Protein AF-T1F7A2-F1 (afdb_monomer_lite)

Radius of gyration: 25.09 Å; chains: 1; bounding box: 51×28×80 Å

pLDDT: mean 76.66, std 13.7, range [37.25, 91.06]

Sequence (118 aa):
MSQLSRITPSEQLLTCQDSQKRNSFTLFLLMELPHEFFNVDPDLWGAQKDYQQSSETVRSMSMVNDHAERGVTFIQELSDIITKDESQLQLLLQTVEQHRHAYSDCKKHTLLKLRPST

Structure (mmCIF, N/CA/C/O backbone):
data_AF-T1F7A2-F1
#
_entry.id   AF-T1F7A2-F1
#
loop_
_atom_site.group_PDB
_atom_site.id
_atom_site.type_symbol
_atom_site.label_atom_id
_atom_site.label_alt_id
_atom_site.label_comp_id
_atom_site.label_asym_id
_atom_site.label_entity_id
_atom_site.label_seq_id
_atom_site.pdbx_PDB_ins_code
_atom_site.Cartn_x
_atom_site.Cartn_y
_atom_site.Cartn_z
_atom_site.occupancy
_atom_site.B_iso_or_equiv
_atom_site.auth_seq_id
_atom_site.auth_comp_id
_atom_site.auth_asym_id
_atom_site.auth_atom_id
_atom_site.pdbx_PDB_model_num
ATOM 1 N N . MET A 1 1 ? -35.776 -12.538 -35.291 1.00 37.25 1 MET A N 1
ATOM 2 C CA . MET A 1 1 ? -34.594 -13.219 -35.862 1.00 37.25 1 MET A CA 1
ATOM 3 C C . MET A 1 1 ? -33.366 -12.721 -35.104 1.00 37.25 1 MET A C 1
ATOM 5 O O . MET A 1 1 ? -32.722 -11.782 -35.546 1.00 37.25 1 MET A O 1
ATOM 9 N N . SER A 1 2 ? -33.129 -13.253 -33.901 1.00 40.81 2 SER A N 1
ATOM 10 C CA . SER A 1 2 ? -31.977 -12.875 -33.072 1.00 40.81 2 SER A CA 1
ATOM 11 C C . SER A 1 2 ? -30.803 -13.766 -33.463 1.00 40.81 2 SER A C 1
ATOM 13 O O . SER A 1 2 ? -30.826 -14.961 -33.174 1.00 40.81 2 SER A O 1
ATOM 15 N N . GLN A 1 3 ? -29.823 -13.212 -34.175 1.00 41.25 3 GLN A N 1
ATOM 16 C CA . GLN A 1 3 ? -28.557 -13.897 -34.411 1.00 41.25 3 GLN A CA 1
ATOM 17 C C . GLN A 1 3 ? -27.651 -13.621 -33.210 1.00 41.25 3 GLN A C 1
ATOM 19 O O . GLN A 1 3 ? -26.948 -12.616 -33.169 1.00 41.25 3 GLN A O 1
ATOM 24 N N . LEU A 1 4 ? -27.687 -14.511 -32.217 1.00 45.31 4 LEU A N 1
ATOM 25 C CA . LEU A 1 4 ? -26.617 -14.613 -31.228 1.00 45.31 4 LEU A CA 1
ATOM 26 C C . LEU A 1 4 ? -25.394 -15.180 -31.956 1.00 45.31 4 LEU A C 1
ATOM 28 O O . LEU A 1 4 ? -25.283 -16.392 -32.159 1.00 45.31 4 LEU A O 1
ATOM 32 N N . SER A 1 5 ? -24.501 -14.296 -32.401 1.00 52.28 5 SER A N 1
ATOM 33 C CA . SER A 1 5 ? -23.172 -14.676 -32.869 1.00 52.28 5 SER A CA 1
ATOM 34 C C . SER A 1 5 ? -22.466 -15.414 -31.733 1.00 52.28 5 SER A C 1
ATOM 36 O O . SER A 1 5 ? -22.112 -14.820 -30.714 1.00 52.28 5 SER A O 1
ATOM 38 N N . ARG A 1 6 ? -22.310 -16.732 -31.883 1.00 51.94 6 ARG A N 1
ATOM 39 C CA . ARG A 1 6 ? -21.476 -17.552 -31.004 1.00 51.94 6 ARG A CA 1
ATOM 40 C C . ARG A 1 6 ? -20.032 -17.097 -31.184 1.00 51.94 6 ARG A C 1
ATOM 42 O O . ARG A 1 6 ? -19.383 -17.504 -32.141 1.00 51.94 6 ARG A O 1
ATOM 49 N N . ILE A 1 7 ? -19.571 -16.231 -30.286 1.00 61.25 7 ILE A N 1
ATOM 50 C CA . ILE A 1 7 ? -18.169 -15.819 -30.202 1.00 61.25 7 ILE A CA 1
ATOM 51 C C . ILE A 1 7 ? -17.352 -17.080 -29.925 1.00 61.25 7 ILE A C 1
ATOM 53 O O . ILE A 1 7 ? -17.644 -17.834 -28.988 1.00 61.25 7 ILE A O 1
ATOM 57 N N . THR A 1 8 ? -16.376 -17.348 -30.785 1.00 53.91 8 THR A N 1
ATOM 58 C CA . THR A 1 8 ? -15.546 -18.551 -30.686 1.00 53.91 8 THR A CA 1
ATOM 59 C C . THR A 1 8 ? -14.602 -18.453 -29.474 1.00 53.91 8 THR A C 1
ATOM 61 O O . THR A 1 8 ? -14.224 -17.347 -29.083 1.00 53.91 8 THR A O 1
ATOM 64 N N . PRO A 1 9 ? -14.201 -19.572 -28.834 1.00 56.72 9 PRO A N 1
ATOM 65 C CA . PRO A 1 9 ? -13.355 -19.539 -27.629 1.00 56.72 9 PRO A CA 1
ATOM 66 C C . PRO A 1 9 ? -12.037 -18.768 -27.815 1.00 56.72 9 PRO A C 1
ATOM 68 O O . PRO A 1 9 ? -11.541 -18.145 -26.880 1.00 56.72 9 PRO A O 1
ATOM 71 N N . SER A 1 10 ? -11.501 -18.774 -29.036 1.00 50.84 10 SER A N 1
ATOM 72 C CA . SER A 1 10 ? -10.278 -18.071 -29.431 1.00 50.84 10 SER A CA 1
ATOM 73 C C . SER A 1 10 ? -10.436 -16.545 -29.430 1.00 50.84 10 SER A C 1
ATOM 75 O O . SER A 1 10 ? -9.526 -15.841 -29.001 1.00 50.84 10 SER A O 1
ATOM 77 N N . GLU A 1 11 ? -11.593 -16.025 -29.855 1.00 55.50 11 GLU A N 1
ATOM 78 C CA . GLU A 1 11 ? -11.896 -14.585 -29.823 1.00 55.50 11 GLU A CA 1
ATOM 79 C C . GLU A 1 11 ? -12.122 -14.085 -28.391 1.00 55.50 11 GLU A C 1
ATOM 81 O O . GLU A 1 11 ? -11.681 -12.990 -28.044 1.00 55.50 11 GLU A O 1
ATOM 86 N N . GLN A 1 12 ? -12.737 -14.903 -27.526 1.00 55.47 12 GLN A N 1
ATOM 87 C CA . GLN A 1 12 ? -12.895 -14.555 -26.109 1.00 55.47 12 GLN A CA 1
ATOM 88 C C . GLN A 1 12 ? -11.535 -14.414 -25.407 1.00 55.47 12 GLN A C 1
ATOM 90 O O . GLN A 1 12 ? -11.318 -13.447 -24.677 1.00 55.47 12 GLN A O 1
ATOM 95 N N . LEU A 1 13 ? -10.587 -15.314 -25.686 1.00 52.97 13 LEU A N 1
ATOM 96 C CA . LEU A 1 13 ? -9.248 -15.279 -25.086 1.00 52.97 13 LEU A CA 1
ATOM 97 C C . LEU A 1 13 ? -8.449 -14.031 -25.510 1.00 52.97 13 LEU A C 1
ATOM 99 O 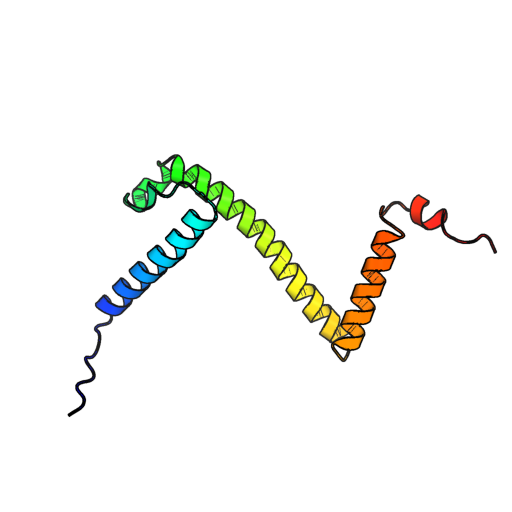O . LEU A 1 13 ? -7.786 -13.418 -24.673 1.00 52.97 13 LEU A O 1
ATOM 103 N N . LEU A 1 14 ? -8.585 -13.609 -26.773 1.00 55.53 14 LEU A N 1
ATOM 104 C CA . LEU A 1 14 ? -7.973 -12.384 -27.299 1.00 55.53 14 LEU A CA 1
ATOM 105 C C . LEU A 1 14 ? -8.562 -11.127 -26.630 1.00 55.53 14 LEU A C 1
ATOM 107 O O . LEU A 1 14 ? -7.826 -10.268 -26.149 1.00 55.53 14 LEU A O 1
ATOM 111 N N . THR A 1 15 ? -9.892 -11.061 -26.487 1.00 53.09 15 THR A N 1
ATOM 112 C CA . THR A 1 15 ? -10.565 -9.910 -25.852 1.00 53.09 15 THR A CA 1
ATOM 113 C C . THR A 1 15 ? -10.227 -9.746 -24.367 1.00 53.09 15 THR A C 1
ATOM 115 O O . THR A 1 15 ? -10.103 -8.616 -23.882 1.00 53.09 15 THR A O 1
ATOM 118 N N . CYS A 1 16 ? -10.026 -10.852 -23.642 1.00 52.91 16 CYS A N 1
ATOM 119 C CA . CYS A 1 16 ? -9.583 -10.825 -22.249 1.00 52.91 16 CYS A CA 1
ATOM 120 C C . CYS A 1 16 ? -8.149 -10.302 -22.122 1.00 52.91 16 CYS A C 1
ATOM 122 O O . CYS A 1 16 ? -7.894 -9.451 -21.269 1.00 52.91 16 CYS A O 1
ATOM 124 N N . GLN A 1 17 ? -7.234 -10.748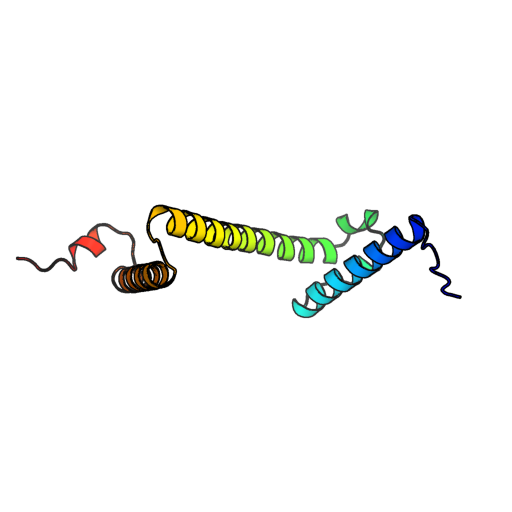 -22.989 1.00 59.59 17 GLN A N 1
ATOM 125 C CA . GLN A 1 17 ? -5.852 -10.258 -23.001 1.00 59.59 17 GLN A CA 1
ATOM 126 C C . GLN A 1 17 ? -5.782 -8.760 -23.322 1.00 59.59 17 GLN A C 1
ATOM 128 O O . GLN A 1 17 ? -5.069 -8.017 -22.645 1.00 59.59 17 GLN A O 1
ATOM 133 N N . ASP A 1 18 ? -6.580 -8.290 -24.280 1.00 60.03 18 ASP A N 1
ATOM 134 C CA . ASP A 1 18 ? -6.649 -6.870 -24.633 1.00 60.03 18 ASP A CA 1
ATOM 135 C C . ASP A 1 18 ? -7.282 -6.017 -23.524 1.00 60.03 18 ASP A C 1
ATOM 137 O O . ASP A 1 18 ? -6.904 -4.863 -23.317 1.00 60.03 18 ASP A O 1
ATOM 141 N N . SER A 1 19 ? -8.251 -6.552 -22.775 1.00 59.62 19 SER A N 1
ATOM 142 C CA . SER A 1 19 ? -8.801 -5.870 -21.596 1.00 59.62 19 SER A CA 1
ATOM 143 C C . SER A 1 19 ? -7.795 -5.808 -20.447 1.00 59.62 19 SER A C 1
ATOM 145 O O . SER A 1 19 ? -7.690 -4.778 -19.784 1.00 59.62 19 SER A O 1
ATOM 147 N N . GLN A 1 20 ? -7.045 -6.886 -20.214 1.00 62.12 20 GLN A N 1
ATOM 148 C CA . GLN A 1 20 ? -6.051 -6.950 -19.147 1.00 62.12 20 GLN A CA 1
ATOM 149 C C . GLN A 1 20 ? -4.896 -5.981 -19.415 1.00 62.12 20 GLN A C 1
ATOM 151 O O . GLN A 1 20 ? -4.545 -5.205 -18.529 1.00 62.12 20 GLN A O 1
ATOM 156 N N . LYS A 1 21 ? -4.385 -5.935 -20.654 1.00 67.62 21 LYS A N 1
ATOM 157 C CA . LYS A 1 21 ? -3.370 -4.954 -21.072 1.00 67.62 21 LYS A CA 1
ATOM 158 C C . LYS A 1 21 ? -3.853 -3.516 -20.895 1.00 67.62 21 LYS A C 1
ATOM 160 O O . LYS A 1 21 ? -3.113 -2.701 -20.357 1.00 67.62 21 LYS A O 1
ATOM 165 N N . ARG A 1 22 ? -5.097 -3.206 -21.281 1.00 67.50 22 ARG A N 1
ATOM 166 C CA . ARG A 1 22 ? -5.680 -1.862 -21.107 1.00 67.50 22 ARG A CA 1
ATOM 167 C C . ARG A 1 22 ? -5.771 -1.447 -19.637 1.00 67.50 22 ARG A C 1
ATOM 169 O O . ARG A 1 22 ? -5.350 -0.346 -19.300 1.00 67.50 22 ARG A O 1
ATOM 176 N N . ASN A 1 23 ? -6.250 -2.335 -18.768 1.00 71.81 23 ASN A N 1
ATOM 177 C CA . ASN A 1 23 ? -6.391 -2.045 -17.338 1.00 71.81 23 ASN A CA 1
ATOM 178 C C . ASN A 1 23 ? -5.028 -1.884 -16.650 1.00 71.81 23 ASN A C 1
ATOM 180 O O . ASN A 1 23 ? -4.839 -0.967 -15.851 1.00 71.81 23 ASN A O 1
ATOM 184 N N . SER A 1 24 ? -4.059 -2.738 -16.993 1.00 75.00 24 SER A N 1
ATOM 185 C CA . SER A 1 24 ? -2.684 -2.606 -16.512 1.00 75.00 24 SER A CA 1
ATOM 186 C C . SER A 1 24 ? -2.040 -1.312 -17.008 1.00 75.00 24 SER A C 1
ATOM 188 O O . SER A 1 24 ? -1.409 -0.618 -16.223 1.00 75.00 24 SER A O 1
ATOM 190 N N . PHE A 1 25 ? -2.252 -0.920 -18.263 1.00 81.81 25 PHE A N 1
ATOM 191 C CA . PHE A 1 25 ? -1.695 0.318 -18.804 1.00 81.81 25 PHE A CA 1
ATOM 192 C C . PHE A 1 25 ? -2.206 1.569 -18.072 1.00 81.81 25 PHE A C 1
ATOM 194 O O . PHE A 1 25 ? -1.417 2.441 -17.712 1.00 81.81 25 PHE A O 1
ATOM 201 N N . THR A 1 26 ? -3.508 1.637 -17.770 1.00 84.38 26 THR A N 1
ATOM 202 C CA . THR A 1 26 ? -4.093 2.747 -16.995 1.00 84.38 26 THR A CA 1
ATOM 203 C C . THR A 1 26 ? -3.459 2.890 -15.613 1.00 84.38 26 THR A C 1
ATOM 205 O O . THR A 1 26 ? -3.194 4.009 -15.178 1.00 84.38 26 THR A O 1
ATOM 208 N N . LEU A 1 27 ? -3.180 1.775 -14.936 1.00 83.62 27 LEU A N 1
ATOM 209 C CA . LEU A 1 27 ? -2.515 1.789 -13.634 1.00 83.62 27 LEU A CA 1
ATOM 210 C C . LEU A 1 27 ? -1.095 2.372 -13.732 1.00 83.62 27 LEU A C 1
ATOM 212 O O . LEU A 1 27 ? -0.711 3.192 -12.904 1.00 83.62 27 LEU A O 1
ATOM 216 N N . PHE A 1 28 ? -0.328 1.987 -14.754 1.00 87.69 28 PHE A N 1
ATOM 217 C CA . PHE A 1 28 ? 1.040 2.480 -14.943 1.00 87.69 28 PHE A CA 1
ATOM 218 C C . PHE A 1 28 ? 1.066 3.968 -15.303 1.00 87.69 28 PHE A C 1
ATOM 220 O O . PHE A 1 28 ? 1.922 4.687 -14.797 1.00 87.69 28 PHE A O 1
ATOM 227 N N . LEU A 1 29 ? 0.098 4.450 -16.091 1.00 86.56 29 LEU A N 1
ATOM 228 C CA . LEU A 1 29 ? -0.071 5.882 -16.352 1.00 86.56 29 LEU A CA 1
ATOM 229 C C . LEU A 1 29 ? -0.396 6.668 -15.077 1.00 86.56 29 LEU A C 1
ATOM 231 O O . LEU A 1 29 ? 0.204 7.710 -14.835 1.00 86.56 29 LEU A O 1
ATOM 235 N N . LEU A 1 30 ? -1.326 6.170 -14.256 1.00 88.88 30 LEU A N 1
ATOM 236 C CA . LEU A 1 30 ? -1.742 6.840 -13.020 1.00 88.88 30 LEU A CA 1
ATOM 237 C C . LEU A 1 30 ? -0.600 6.952 -12.002 1.00 88.88 30 LEU A C 1
ATOM 239 O O . LEU A 1 30 ? -0.538 7.916 -11.247 1.00 88.88 30 LEU A O 1
ATOM 243 N N . MET A 1 31 ? 0.285 5.956 -11.976 1.00 85.75 31 MET A N 1
ATOM 244 C CA . MET A 1 31 ? 1.432 5.899 -11.068 1.00 85.75 31 MET A CA 1
ATOM 245 C C . MET A 1 31 ? 2.714 6.474 -11.686 1.00 85.75 31 MET A C 1
ATOM 247 O O . MET A 1 31 ? 3.775 6.347 -11.080 1.00 85.75 31 MET A O 1
ATOM 251 N N . GLU A 1 32 ? 2.619 7.069 -12.882 1.00 88.94 32 GLU A N 1
ATOM 252 C CA . GLU A 1 32 ? 3.742 7.647 -13.633 1.00 88.94 32 GLU A CA 1
ATOM 253 C C . GLU A 1 32 ? 4.920 6.669 -13.809 1.00 88.94 32 GLU A C 1
ATOM 255 O O . GLU A 1 32 ? 6.093 7.048 -13.793 1.00 88.94 32 GLU A O 1
ATOM 260 N N . LEU A 1 33 ? 4.612 5.378 -13.977 1.00 90.62 33 LEU A N 1
ATOM 261 C CA . LEU A 1 33 ? 5.615 4.336 -14.158 1.00 90.62 33 LEU A CA 1
ATOM 262 C C . LEU A 1 33 ? 6.038 4.199 -15.629 1.00 90.62 33 LEU A C 1
ATOM 264 O O . LEU A 1 33 ? 5.207 4.354 -16.536 1.00 90.62 33 LEU A O 1
ATOM 268 N N . PRO A 1 34 ? 7.312 3.841 -15.883 1.00 89.06 34 PRO A N 1
ATOM 269 C CA . PRO A 1 34 ? 7.768 3.449 -17.209 1.00 89.06 34 PRO A CA 1
ATOM 270 C C . PRO A 1 34 ? 6.885 2.342 -17.800 1.00 89.06 34 PRO A C 1
ATOM 272 O O . PRO A 1 34 ? 6.660 1.309 -17.177 1.00 89.06 34 PRO A O 1
ATOM 275 N N . HIS A 1 35 ? 6.380 2.551 -19.012 1.00 86.69 35 HIS A N 1
ATOM 276 C CA . HIS A 1 35 ? 5.437 1.639 -19.672 1.00 86.69 35 HIS A CA 1
ATOM 277 C C . HIS A 1 35 ? 5.836 1.313 -21.119 1.00 86.69 35 HIS A C 1
ATOM 279 O O . HIS A 1 35 ? 5.121 0.604 -21.821 1.00 86.69 35 HIS A O 1
ATOM 285 N N . GLU A 1 36 ? 7.009 1.759 -21.568 1.00 86.50 36 GLU A N 1
ATOM 286 C CA . GLU A 1 36 ? 7.498 1.495 -22.927 1.00 86.50 36 GLU A CA 1
ATOM 287 C C . GLU A 1 36 ? 7.705 -0.003 -23.198 1.00 86.50 36 GLU A C 1
ATOM 289 O O . GLU A 1 36 ? 7.551 -0.470 -24.329 1.00 86.50 36 GLU A O 1
ATOM 294 N N . PHE A 1 37 ? 7.954 -0.794 -22.147 1.00 85.38 37 PHE A N 1
ATOM 295 C CA . PHE A 1 37 ? 8.101 -2.245 -22.253 1.00 85.38 37 PHE A CA 1
ATOM 296 C C . PHE A 1 37 ? 6.809 -2.963 -22.689 1.00 85.38 37 PHE A C 1
ATOM 298 O O . PHE A 1 37 ? 6.902 -4.074 -23.205 1.00 85.38 37 PHE A O 1
ATOM 305 N N . PHE A 1 38 ? 5.618 -2.354 -22.565 1.00 84.75 38 PHE A N 1
ATOM 306 C CA . PHE A 1 38 ? 4.365 -2.962 -23.047 1.00 84.75 38 PHE A CA 1
ATOM 307 C C . PHE A 1 38 ? 4.345 -3.168 -24.572 1.00 84.75 38 PHE A C 1
ATOM 309 O O . PHE A 1 38 ? 3.574 -3.995 -25.062 1.00 84.75 38 PHE A O 1
ATOM 316 N N . ASN A 1 39 ? 5.195 -2.445 -25.311 1.00 85.69 39 ASN A N 1
ATOM 317 C CA . ASN A 1 39 ? 5.350 -2.573 -26.762 1.00 85.69 39 ASN A CA 1
ATOM 318 C C . ASN A 1 39 ? 6.344 -3.675 -27.173 1.00 85.69 39 ASN A C 1
ATOM 320 O O . ASN A 1 39 ? 6.498 -3.958 -28.360 1.00 85.69 39 ASN A O 1
ATOM 324 N N . VAL A 1 40 ? 7.035 -4.280 -26.206 1.00 84.75 40 VAL A N 1
ATOM 325 C CA 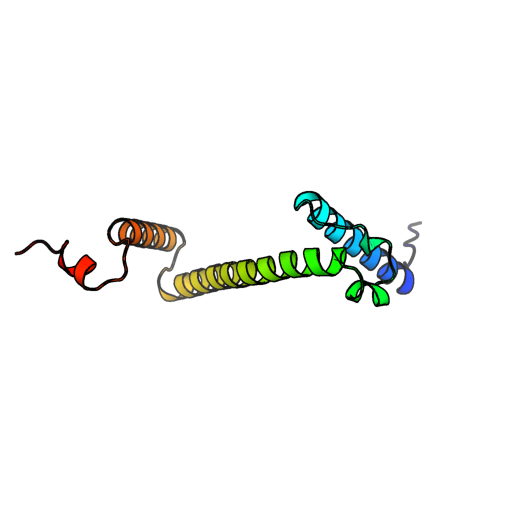. VAL A 1 40 ? 8.036 -5.331 -26.413 1.00 84.75 40 VAL A CA 1
ATOM 326 C C . VAL A 1 40 ? 7.414 -6.690 -26.089 1.00 84.75 40 VAL A C 1
ATOM 328 O O . VAL A 1 40 ? 6.511 -6.785 -25.256 1.00 84.75 40 VAL A O 1
ATOM 331 N N . ASP A 1 41 ? 7.898 -7.750 -26.739 1.00 86.38 41 ASP A N 1
ATOM 332 C CA . ASP A 1 41 ? 7.497 -9.124 -26.430 1.00 86.38 41 ASP A CA 1
ATOM 333 C C . ASP A 1 41 ? 7.701 -9.439 -24.926 1.00 86.38 41 ASP A C 1
ATOM 335 O O . ASP A 1 41 ? 8.790 -9.155 -24.405 1.00 86.38 41 ASP A O 1
ATOM 339 N N . PRO A 1 42 ? 6.694 -10.003 -24.223 1.00 83.88 42 PRO A N 1
ATOM 340 C CA . PRO A 1 42 ? 6.798 -10.420 -22.823 1.00 83.88 42 PRO A CA 1
ATOM 341 C C . PRO A 1 42 ? 8.027 -11.264 -22.488 1.00 83.88 42 PRO A C 1
ATOM 343 O O . PRO A 1 42 ? 8.595 -11.105 -21.404 1.00 83.88 42 PRO A O 1
ATOM 346 N N . ASP A 1 43 ? 8.488 -12.098 -23.420 1.00 88.88 43 ASP A N 1
ATOM 347 C CA . ASP A 1 43 ? 9.666 -12.948 -23.221 1.00 88.88 43 ASP A CA 1
ATOM 348 C C . ASP A 1 43 ? 10.959 -12.125 -23.062 1.00 88.88 43 ASP A C 1
ATOM 350 O O . ASP A 1 43 ? 11.941 -12.583 -22.473 1.00 88.88 43 ASP A O 1
ATOM 354 N N . LEU A 1 44 ? 10.957 -10.875 -23.534 1.00 88.69 44 LEU A N 1
ATOM 355 C CA . LEU A 1 44 ? 12.087 -9.947 -23.466 1.00 88.69 44 LEU A CA 1
ATOM 356 C C . LEU A 1 44 ? 11.968 -8.929 -22.322 1.00 88.69 44 LEU A C 1
ATOM 358 O O . LEU A 1 44 ? 12.912 -8.168 -22.091 1.00 88.69 44 LEU A O 1
ATOM 362 N N . TRP A 1 45 ? 10.857 -8.899 -21.577 1.00 90.06 45 TRP A N 1
ATOM 363 C CA . TRP A 1 45 ? 10.635 -7.918 -20.504 1.00 90.06 45 TRP A CA 1
ATOM 364 C C . TRP A 1 45 ? 11.692 -7.998 -19.404 1.00 90.06 45 TRP A C 1
ATOM 366 O O . TRP A 1 45 ? 12.137 -6.967 -18.908 1.00 90.06 45 TRP A O 1
ATOM 376 N N . GLY A 1 46 ? 12.167 -9.201 -19.071 1.00 85.50 46 GLY A N 1
ATOM 377 C CA . GLY A 1 46 ? 13.198 -9.394 -18.045 1.00 85.50 46 GLY A CA 1
ATOM 378 C C . GLY A 1 46 ? 14.520 -8.669 -18.336 1.00 85.50 46 GLY A C 1
ATOM 379 O O . GLY A 1 46 ? 15.255 -8.348 -17.402 1.00 85.50 46 GLY A O 1
ATOM 380 N N . ALA A 1 47 ? 14.802 -8.370 -19.608 1.00 88.94 47 ALA A N 1
ATOM 381 C CA . ALA A 1 47 ? 15.981 -7.621 -20.038 1.00 88.94 47 ALA A CA 1
ATOM 382 C C . ALA A 1 47 ? 15.753 -6.097 -20.097 1.00 88.94 47 ALA A C 1
ATOM 384 O O . ALA A 1 47 ? 16.715 -5.343 -20.242 1.00 88.94 47 ALA A O 1
ATOM 385 N N . GLN A 1 48 ? 14.504 -5.631 -19.993 1.00 89.94 48 GLN A N 1
ATOM 386 C CA . GLN A 1 48 ? 14.159 -4.213 -20.061 1.00 89.94 48 GLN A CA 1
ATOM 387 C C . GLN A 1 48 ? 14.328 -3.545 -18.697 1.00 89.94 48 GLN A C 1
ATOM 389 O O . GLN A 1 48 ? 13.715 -3.944 -17.704 1.00 89.94 48 GLN A O 1
ATOM 394 N N . LYS A 1 49 ? 15.114 -2.467 -18.656 1.00 89.44 49 LYS A N 1
ATOM 395 C CA . LYS A 1 49 ? 15.330 -1.681 -17.433 1.00 89.44 49 LYS A CA 1
ATOM 396 C C . LYS A 1 49 ? 14.027 -1.056 -16.917 1.00 89.44 49 LYS A C 1
ATOM 398 O O . LYS A 1 49 ? 13.776 -1.060 -15.715 1.00 89.44 49 LYS A O 1
ATOM 403 N N . ASP A 1 50 ? 13.181 -0.594 -17.833 1.00 88.62 50 ASP A N 1
ATOM 404 C CA . ASP A 1 50 ? 11.885 0.024 -17.532 1.00 88.62 50 ASP A CA 1
ATOM 405 C C . ASP A 1 50 ? 10.921 -0.961 -16.862 1.00 88.62 50 ASP A C 1
ATOM 407 O O . ASP A 1 50 ? 10.209 -0.609 -15.917 1.00 88.62 50 ASP A O 1
ATOM 411 N N . TYR A 1 51 ? 10.945 -2.222 -17.309 1.00 90.38 51 TYR A N 1
ATOM 412 C CA . TYR A 1 51 ? 10.195 -3.301 -16.677 1.00 90.38 51 TYR A CA 1
ATOM 413 C C . TYR A 1 51 ? 10.733 -3.590 -15.278 1.00 90.38 51 TYR A C 1
ATOM 415 O O . TYR A 1 51 ? 9.950 -3.646 -14.337 1.00 90.38 51 TYR A O 1
ATOM 423 N N . GLN A 1 52 ? 12.054 -3.720 -15.114 1.00 90.19 52 GLN A N 1
ATOM 424 C CA . GLN A 1 52 ? 12.666 -3.984 -13.808 1.00 90.19 52 GLN A CA 1
ATOM 425 C C . GLN A 1 52 ? 12.274 -2.907 -12.784 1.00 90.19 52 GLN A C 1
ATOM 427 O O . GLN A 1 52 ? 11.707 -3.238 -11.743 1.00 90.19 52 GLN A O 1
ATOM 432 N N . GLN A 1 53 ? 12.438 -1.628 -13.129 1.00 89.62 53 GLN A N 1
ATOM 433 C CA . GLN A 1 53 ? 12.088 -0.497 -12.263 1.00 89.62 53 GLN A CA 1
ATOM 434 C C . GLN A 1 53 ? 10.598 -0.472 -11.881 1.00 89.62 53 GLN A C 1
ATOM 436 O O . GLN A 1 53 ? 10.231 -0.274 -10.716 1.00 89.62 53 GLN A O 1
ATOM 441 N N . SER A 1 54 ? 9.718 -0.684 -12.856 1.00 88.50 54 SER A N 1
ATOM 442 C CA . SER A 1 54 ? 8.275 -0.667 -12.609 1.00 88.50 54 SER A CA 1
ATOM 443 C C . SER A 1 54 ? 7.827 -1.903 -11.830 1.00 88.50 54 SER A C 1
ATOM 445 O O . SER A 1 54 ? 6.972 -1.806 -10.952 1.00 88.50 54 SER A O 1
ATOM 447 N N . SER A 1 55 ? 8.444 -3.058 -12.089 1.00 88.75 55 SER A N 1
ATOM 448 C CA . SER A 1 55 ? 8.154 -4.315 -11.397 1.00 88.75 55 SER A CA 1
ATOM 449 C C . SER A 1 55 ? 8.526 -4.257 -9.918 1.00 88.75 55 SER A C 1
ATOM 451 O O . SER A 1 55 ? 7.754 -4.726 -9.085 1.00 88.75 55 SER A O 1
ATOM 453 N N . GLU A 1 56 ? 9.651 -3.630 -9.566 1.00 89.69 56 GLU A N 1
ATOM 454 C CA . GLU A 1 56 ? 10.050 -3.407 -8.173 1.00 89.69 56 GLU A CA 1
ATOM 455 C C . GLU A 1 56 ? 9.033 -2.523 -7.447 1.00 89.69 56 GLU A C 1
ATOM 457 O O . GLU A 1 56 ? 8.635 -2.818 -6.317 1.00 89.69 56 GLU A O 1
ATOM 462 N N . THR A 1 57 ? 8.550 -1.483 -8.128 1.00 86.25 57 THR A N 1
ATOM 463 C CA . THR A 1 57 ? 7.552 -0.562 -7.576 1.00 86.25 57 THR A CA 1
ATOM 464 C C . THR A 1 57 ? 6.198 -1.245 -7.373 1.00 86.25 57 THR A C 1
ATOM 466 O O . THR A 1 57 ? 5.616 -1.160 -6.295 1.00 86.25 57 THR A O 1
ATOM 469 N N . VAL A 1 58 ? 5.709 -2.004 -8.356 1.00 86.06 58 VAL A N 1
ATOM 470 C CA . VAL A 1 58 ? 4.455 -2.765 -8.217 1.00 86.06 58 VAL A CA 1
ATOM 471 C C . VAL A 1 58 ? 4.588 -3.864 -7.154 1.00 86.06 58 VAL A C 1
ATOM 473 O O . VAL A 1 58 ? 3.656 -4.113 -6.386 1.00 86.06 58 VAL A O 1
ATOM 476 N N . ARG A 1 59 ? 5.757 -4.503 -7.040 1.00 86.19 59 ARG A N 1
ATOM 477 C CA . ARG A 1 59 ? 6.011 -5.535 -6.025 1.00 86.19 59 ARG A CA 1
ATOM 478 C C . ARG A 1 59 ? 6.027 -4.965 -4.608 1.00 86.19 59 ARG A C 1
ATOM 480 O O . ARG A 1 59 ? 5.531 -5.624 -3.696 1.00 86.19 59 ARG A O 1
ATOM 487 N N . SER A 1 60 ? 6.542 -3.753 -4.409 1.00 83.50 60 SER A N 1
ATOM 488 C CA . SER A 1 60 ? 6.476 -3.091 -3.100 1.00 83.50 60 SER A CA 1
ATOM 489 C C . SER A 1 60 ? 5.032 -2.740 -2.717 1.00 83.50 60 SER A C 1
ATOM 491 O O . SER A 1 60 ? 4.638 -2.935 -1.567 1.00 83.50 60 SER A O 1
ATOM 493 N N . MET A 1 61 ? 4.198 -2.347 -3.685 1.00 79.25 61 MET A N 1
ATOM 494 C CA . MET A 1 61 ? 2.761 -2.143 -3.465 1.00 79.25 61 MET A CA 1
ATOM 495 C C . MET A 1 61 ? 2.030 -3.440 -3.117 1.00 79.25 61 MET A C 1
ATOM 497 O O . MET A 1 61 ? 1.155 -3.421 -2.258 1.00 79.25 61 MET A O 1
ATOM 501 N N . SER A 1 62 ? 2.411 -4.578 -3.707 1.00 71.50 62 SER A N 1
ATOM 502 C CA . SER A 1 62 ? 1.856 -5.885 -3.324 1.00 71.50 62 SER A CA 1
ATOM 503 C C . SER A 1 62 ? 2.075 -6.191 -1.841 1.00 71.50 62 SER A C 1
ATOM 505 O O . SER A 1 62 ? 1.197 -6.778 -1.216 1.00 71.50 62 SER A O 1
ATOM 507 N N . MET A 1 63 ? 3.208 -5.782 -1.260 1.00 68.19 63 MET A N 1
ATOM 508 C CA . MET A 1 63 ? 3.437 -5.930 0.180 1.00 68.19 63 MET A CA 1
ATOM 509 C C . MET A 1 63 ? 2.530 -5.007 0.995 1.00 68.19 63 MET A C 1
ATOM 511 O O . MET A 1 63 ? 2.010 -5.423 2.024 1.00 68.19 63 MET A O 1
ATOM 515 N N . VAL A 1 64 ? 2.319 -3.766 0.549 1.00 70.00 64 VAL A N 1
ATOM 516 C CA . VAL A 1 64 ? 1.377 -2.840 1.203 1.00 70.00 64 VAL A CA 1
ATOM 517 C C . VAL A 1 64 ? -0.051 -3.389 1.137 1.00 70.00 64 VAL A C 1
ATOM 519 O O . VAL A 1 64 ? -0.779 -3.315 2.125 1.00 70.00 64 VAL A O 1
ATOM 522 N N . ASN A 1 65 ? -0.426 -4.000 0.013 1.00 73.62 65 ASN A N 1
ATOM 523 C CA . ASN A 1 65 ? -1.725 -4.633 -0.163 1.00 73.62 65 ASN A CA 1
ATOM 524 C C . ASN A 1 65 ? -1.911 -5.845 0.762 1.00 73.62 65 ASN A C 1
ATOM 526 O O . ASN A 1 65 ? -2.939 -5.925 1.416 1.00 73.62 65 ASN A O 1
ATOM 530 N N . ASP A 1 66 ? -0.910 -6.720 0.910 1.00 81.75 66 ASP A N 1
ATOM 531 C CA . ASP A 1 66 ? -0.963 -7.848 1.861 1.00 81.75 66 ASP A CA 1
ATOM 532 C C . ASP A 1 66 ? -1.221 -7.371 3.304 1.00 81.75 66 ASP A C 1
ATOM 534 O O . ASP A 1 66 ? -2.038 -7.941 4.025 1.00 81.75 66 ASP A O 1
ATOM 538 N N . HIS A 1 67 ? -0.612 -6.252 3.715 1.00 78.81 67 HIS A N 1
ATOM 539 C CA . HIS A 1 67 ? -0.888 -5.649 5.024 1.00 78.81 67 HIS A CA 1
ATOM 540 C C . HIS A 1 67 ? -2.312 -5.083 5.123 1.00 78.81 67 HIS A C 1
ATOM 542 O O . HIS A 1 67 ? -2.939 -5.203 6.178 1.00 78.81 67 HIS A O 1
ATOM 548 N N . ALA A 1 68 ? -2.833 -4.478 4.051 1.00 83.25 68 ALA A N 1
ATOM 549 C CA . ALA A 1 68 ? -4.203 -3.974 4.007 1.00 83.25 68 ALA A CA 1
ATOM 550 C C . ALA A 1 68 ? -5.233 -5.120 4.044 1.00 83.25 68 ALA A C 1
ATOM 552 O O . ALA A 1 68 ? -6.145 -5.090 4.868 1.00 83.25 68 ALA A O 1
ATOM 553 N N . GLU A 1 69 ? -5.053 -6.161 3.229 1.00 84.62 69 GLU A N 1
ATOM 554 C CA . GLU A 1 69 ? -5.887 -7.372 3.205 1.00 84.62 69 GLU A CA 1
ATOM 555 C C . GLU A 1 69 ? -5.861 -8.101 4.549 1.00 84.62 69 GLU A C 1
ATOM 557 O O . GLU A 1 69 ? -6.904 -8.504 5.076 1.00 84.62 69 GLU A O 1
ATOM 562 N N . ARG A 1 70 ? -4.680 -8.202 5.165 1.00 87.19 70 ARG A N 1
ATOM 563 C CA . ARG A 1 70 ? -4.535 -8.741 6.518 1.00 87.19 70 ARG A CA 1
ATOM 564 C C . ARG A 1 70 ? -5.245 -7.877 7.557 1.00 87.19 70 ARG A C 1
ATOM 566 O O . ARG A 1 70 ? -5.836 -8.423 8.483 1.00 87.19 70 ARG A O 1
ATOM 573 N N . GLY A 1 71 ? -5.223 -6.554 7.405 1.00 85.38 71 GLY A N 1
ATOM 574 C CA . GLY A 1 71 ? -5.972 -5.628 8.255 1.00 85.38 71 GLY A CA 1
ATOM 575 C C . GLY A 1 71 ? -7.486 -5.832 8.156 1.00 85.38 71 GLY A C 1
ATOM 576 O O . GLY A 1 71 ? -8.160 -5.901 9.182 1.00 85.38 71 GLY A O 1
ATOM 577 N N . VAL A 1 72 ? -8.011 -5.998 6.940 1.00 84.69 72 VAL A N 1
ATOM 578 C CA . VAL A 1 72 ? -9.435 -6.292 6.699 1.00 84.69 72 VAL A CA 1
ATOM 579 C C . VAL A 1 72 ? -9.823 -7.638 7.305 1.00 84.69 72 VAL A C 1
ATOM 581 O O . VAL A 1 72 ? -10.811 -7.718 8.032 1.00 84.69 72 VAL A O 1
ATOM 584 N N . THR A 1 73 ? -9.015 -8.672 7.069 1.00 87.75 73 THR A N 1
ATOM 585 C CA . THR A 1 73 ? -9.241 -10.014 7.628 1.00 87.75 73 THR A CA 1
ATOM 586 C C . THR A 1 73 ? -9.268 -9.969 9.153 1.00 87.75 73 THR A C 1
ATOM 588 O O . THR A 1 73 ? -10.189 -10.484 9.775 1.00 87.75 73 THR A O 1
ATOM 591 N N . PHE A 1 74 ? -8.309 -9.269 9.760 1.00 84.75 74 PHE A N 1
ATOM 592 C CA . PHE A 1 74 ? -8.234 -9.118 11.208 1.00 84.75 74 PHE A CA 1
ATOM 593 C C . PHE A 1 74 ? -9.453 -8.395 11.795 1.00 84.75 74 PHE A C 1
ATOM 595 O O . PHE A 1 74 ? -9.976 -8.823 12.820 1.00 84.75 74 PHE A O 1
ATOM 602 N N . ILE A 1 75 ? -9.928 -7.320 11.156 1.00 84.00 75 ILE A N 1
ATOM 603 C CA . ILE A 1 75 ? -11.135 -6.601 11.594 1.00 84.00 75 ILE A CA 1
ATOM 604 C C . ILE A 1 75 ? -12.384 -7.479 11.449 1.00 84.00 75 ILE A C 1
ATOM 606 O O . ILE A 1 75 ? -13.250 -7.443 12.325 1.00 84.00 75 ILE A O 1
ATOM 610 N N . GLN A 1 76 ? -12.472 -8.279 10.385 1.00 84.69 76 GLN A N 1
ATOM 611 C CA . GLN A 1 76 ? -13.578 -9.214 10.187 1.00 84.69 76 GLN A CA 1
ATOM 612 C C . GLN A 1 76 ? -13.593 -10.290 11.282 1.00 84.69 76 GLN A C 1
ATOM 614 O O . GLN A 1 76 ? -14.611 -10.474 11.944 1.00 84.69 76 GLN A O 1
ATOM 619 N N . GLU A 1 77 ? -12.448 -10.922 11.546 1.00 85.38 77 GLU A N 1
ATOM 620 C CA . GLU A 1 77 ? -12.295 -11.911 12.621 1.00 85.38 77 GLU A CA 1
ATOM 621 C C . GLU A 1 77 ? -12.608 -11.311 14.001 1.00 85.38 77 GLU A C 1
ATOM 623 O O . GLU A 1 77 ? -13.301 -11.921 14.814 1.00 85.38 77 GLU A O 1
ATOM 628 N N . LEU A 1 78 ? -12.133 -10.091 14.272 1.00 80.94 78 LEU A N 1
ATOM 629 C CA . LEU A 1 78 ? -12.431 -9.368 15.510 1.00 80.94 78 LEU A CA 1
ATOM 630 C C . LEU A 1 78 ? -13.916 -9.069 15.665 1.00 80.94 78 LEU A C 1
ATOM 632 O O . LEU A 1 78 ? -14.440 -9.186 16.774 1.00 80.94 78 LEU A O 1
ATOM 636 N N . SER A 1 79 ? -14.575 -8.682 14.574 1.00 81.88 79 SER A N 1
ATOM 637 C CA . SER A 1 79 ? -16.011 -8.426 14.581 1.00 81.88 79 SER A CA 1
ATOM 638 C C . SER A 1 79 ? -16.757 -9.696 14.954 1.00 81.88 79 SER A C 1
ATOM 640 O O . SER A 1 79 ? -17.532 -9.688 15.903 1.00 81.88 79 SER A O 1
ATOM 642 N N . ASP A 1 80 ? -16.424 -10.817 14.321 1.00 81.38 80 ASP A N 1
ATOM 643 C CA . ASP A 1 80 ? -17.086 -12.097 14.574 1.00 81.38 80 ASP A CA 1
ATOM 644 C C . ASP A 1 80 ? -16.872 -12.615 16.014 1.00 81.38 80 ASP A C 1
ATOM 646 O O . ASP A 1 80 ? -17.729 -13.319 16.555 1.00 81.38 80 ASP A O 1
ATOM 650 N N . ILE A 1 81 ? -15.753 -12.257 16.661 1.00 81.00 81 ILE A N 1
ATOM 651 C CA . ILE A 1 81 ? -15.397 -12.718 18.015 1.00 81.00 81 ILE A CA 1
ATOM 652 C C . ILE A 1 81 ? -15.898 -11.772 19.119 1.00 81.00 81 ILE A C 1
ATOM 654 O O . ILE A 1 81 ? -16.392 -12.240 20.148 1.00 81.00 81 ILE A O 1
ATOM 658 N N . ILE A 1 82 ? -15.717 -10.457 18.963 1.00 74.12 82 ILE A N 1
ATOM 659 C CA . ILE A 1 82 ? -15.834 -9.481 20.062 1.00 74.12 82 ILE A CA 1
ATOM 660 C C . ILE A 1 82 ? -17.117 -8.646 19.971 1.00 74.12 82 ILE A C 1
ATOM 662 O O . ILE A 1 82 ? -17.662 -8.276 21.013 1.00 74.12 82 ILE A O 1
ATOM 666 N N . THR A 1 83 ? -17.631 -8.355 18.772 1.00 75.00 83 THR A N 1
ATOM 667 C CA . THR A 1 83 ? -18.705 -7.362 18.590 1.00 75.00 83 THR A CA 1
ATOM 668 C C . THR A 1 83 ? -19.838 -7.882 17.714 1.00 75.00 83 THR A C 1
ATOM 670 O O . THR A 1 83 ? -19.647 -8.198 16.552 1.00 75.00 83 THR A O 1
ATOM 673 N N . LYS A 1 84 ? -21.070 -7.906 18.227 1.00 75.56 84 LYS A N 1
ATOM 674 C CA . LYS A 1 84 ? -22.214 -8.456 17.471 1.00 75.56 84 LYS A CA 1
ATOM 675 C C . LYS A 1 84 ? -22.787 -7.513 16.408 1.00 75.56 84 LYS A C 1
ATOM 677 O O . LYS A 1 84 ? -23.627 -7.939 15.620 1.00 75.56 84 LYS A O 1
ATOM 682 N N . ASP A 1 85 ? -22.381 -6.246 16.423 1.00 81.94 85 ASP A N 1
ATOM 683 C CA . ASP A 1 85 ? -22.857 -5.213 15.510 1.00 81.94 85 ASP A CA 1
ATOM 684 C C . AS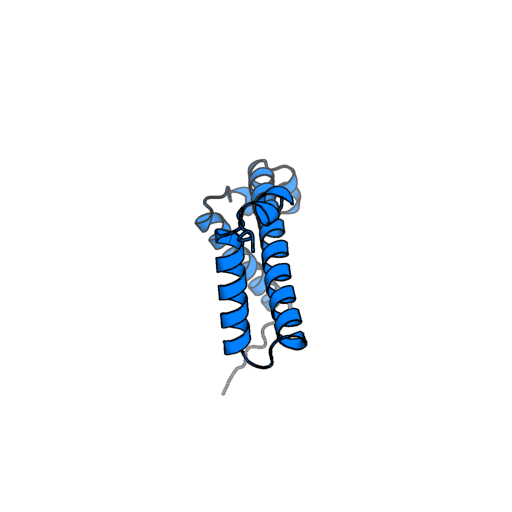P A 1 85 ? -21.755 -4.185 15.197 1.00 81.94 85 ASP A C 1
ATOM 686 O O . ASP A 1 85 ? -20.806 -4.001 15.965 1.00 81.94 85 ASP A O 1
ATOM 690 N N . GLU A 1 86 ? -21.901 -3.505 14.060 1.00 83.00 86 GLU A N 1
ATOM 691 C CA . GLU A 1 86 ? -20.920 -2.556 13.521 1.00 83.00 86 GLU A CA 1
ATOM 692 C C . GLU A 1 86 ? -20.689 -1.336 14.432 1.00 83.00 86 GLU A C 1
ATOM 694 O O . GLU A 1 86 ? -19.582 -0.797 14.479 1.00 83.00 86 GLU A O 1
ATOM 699 N N . SER A 1 87 ? -21.686 -0.922 15.223 1.00 84.62 87 SER A N 1
ATOM 700 C CA . SER A 1 87 ? -21.545 0.236 16.116 1.00 84.62 87 SER A CA 1
ATOM 701 C C . SER A 1 87 ? -20.590 -0.051 17.277 1.00 84.62 87 SER A C 1
ATOM 703 O O . SER A 1 87 ? -19.790 0.808 17.659 1.00 84.62 87 SER A O 1
ATOM 705 N N . GLN A 1 88 ? -20.603 -1.283 17.795 1.00 86.56 88 GLN A N 1
ATOM 706 C CA . GLN A 1 88 ? -19.659 -1.725 18.823 1.00 86.56 88 GLN A CA 1
ATOM 707 C C . GLN A 1 88 ? -18.234 -1.815 18.277 1.00 86.56 88 GLN A C 1
ATOM 709 O O . GLN A 1 88 ? -17.292 -1.403 18.957 1.00 86.56 88 GLN A O 1
ATOM 714 N N . LEU A 1 89 ? -18.074 -2.300 17.042 1.00 86.31 89 LEU A N 1
ATOM 715 C CA . LEU A 1 89 ? -16.779 -2.321 16.365 1.00 86.31 89 LEU A CA 1
ATOM 716 C C . LEU A 1 89 ? -16.235 -0.901 16.189 1.00 86.31 89 LEU A C 1
ATOM 718 O O . LEU A 1 89 ? -15.075 -0.636 16.501 1.00 86.31 89 LEU A O 1
ATOM 722 N N . GLN A 1 90 ? -17.077 0.033 15.750 1.00 87.75 90 GLN A N 1
ATOM 723 C CA . GLN A 1 90 ? -16.676 1.423 15.561 1.00 87.75 90 GLN A CA 1
ATOM 724 C C . GLN A 1 90 ? -16.250 2.082 16.881 1.00 87.75 90 GLN A C 1
ATOM 726 O O . GLN A 1 90 ? -15.223 2.764 16.920 1.00 87.75 90 GLN A O 1
ATOM 731 N N . LEU A 1 91 ? -16.982 1.839 17.974 1.00 88.19 91 LEU A N 1
ATOM 732 C CA . LEU A 1 91 ? -16.611 2.320 19.308 1.00 88.19 91 LEU A CA 1
ATOM 733 C C . LEU A 1 91 ? -15.273 1.726 19.777 1.00 88.19 91 LEU A C 1
ATOM 735 O O . LEU A 1 91 ? -14.432 2.438 20.335 1.00 88.19 91 LEU A O 1
ATOM 739 N N . LEU A 1 92 ? -15.054 0.433 19.533 1.00 87.62 92 LEU A N 1
ATOM 740 C CA . LEU A 1 92 ? -13.808 -0.246 19.873 1.00 87.62 92 LEU A CA 1
ATOM 741 C C . LEU A 1 92 ? -12.625 0.349 19.099 1.00 87.62 92 LEU A C 1
ATOM 743 O O . LEU A 1 92 ? -11.613 0.692 19.709 1.00 87.62 92 LEU A O 1
ATOM 747 N N . LEU A 1 93 ? -12.766 0.535 17.784 1.00 89.38 93 LEU A N 1
ATOM 748 C CA . LEU A 1 93 ? -11.732 1.140 16.941 1.00 89.38 93 LEU A CA 1
ATOM 749 C C . LEU A 1 93 ? -11.401 2.569 17.389 1.00 89.38 93 LEU A C 1
ATOM 751 O O . LEU A 1 93 ? -10.226 2.913 17.509 1.00 89.38 93 LEU A O 1
ATOM 755 N N . GLN A 1 94 ? -12.411 3.380 17.720 1.00 91.06 94 GLN A N 1
ATOM 756 C CA . GLN A 1 94 ? -12.203 4.723 18.277 1.00 91.06 94 GLN A CA 1
ATOM 757 C C . GLN A 1 94 ? -11.450 4.687 19.612 1.00 91.06 94 GLN A C 1
ATOM 759 O O . GLN A 1 94 ? -10.535 5.482 19.825 1.00 91.06 94 GLN A O 1
ATOM 764 N N . THR A 1 95 ? -11.796 3.749 20.495 1.00 88.81 95 THR A N 1
ATOM 765 C CA . THR A 1 95 ? -11.130 3.585 21.796 1.00 88.81 95 THR A CA 1
ATOM 766 C C . THR A 1 95 ? -9.664 3.185 21.623 1.00 88.81 95 THR A C 1
ATOM 768 O O . THR A 1 95 ? -8.781 3.742 22.278 1.00 88.81 95 THR A O 1
ATOM 771 N N . VAL A 1 96 ? -9.384 2.248 20.714 1.00 87.56 96 VAL A N 1
ATOM 772 C CA . VAL A 1 96 ? -8.017 1.815 20.387 1.00 87.56 96 VAL A CA 1
ATOM 773 C C . VAL A 1 96 ? -7.206 2.967 19.797 1.00 87.56 96 VAL A C 1
ATOM 775 O O . VAL A 1 96 ? -6.053 3.158 20.181 1.00 87.56 96 VAL A O 1
ATOM 778 N N . GLU A 1 97 ? -7.798 3.767 18.910 1.00 89.81 97 GLU A N 1
ATOM 779 C CA . GLU A 1 97 ? -7.133 4.927 18.313 1.00 89.81 97 GLU A CA 1
ATOM 780 C C . GLU A 1 97 ? -6.790 5.986 19.367 1.00 89.81 97 GLU A C 1
ATOM 782 O O . GLU A 1 97 ? -5.646 6.435 19.458 1.00 89.81 97 GLU A O 1
ATOM 787 N N . GLN A 1 98 ? -7.746 6.326 20.236 1.00 88.94 98 GLN A N 1
ATOM 788 C CA . GLN A 1 98 ? -7.517 7.232 21.365 1.00 88.94 98 GLN A CA 1
ATOM 789 C C . GLN A 1 98 ? -6.412 6.713 22.292 1.00 88.94 98 GLN A C 1
ATOM 791 O O . GLN A 1 98 ? -5.538 7.479 22.704 1.00 88.94 98 GLN A O 1
ATOM 796 N N . HIS A 1 99 ? -6.403 5.410 22.579 1.00 86.00 99 HIS A N 1
ATOM 797 C CA . HIS A 1 99 ? -5.343 4.779 23.356 1.00 86.00 99 HIS A CA 1
ATOM 798 C C . HIS A 1 99 ? -3.988 4.881 22.638 1.00 86.00 99 HIS A C 1
ATOM 800 O O . HIS A 1 99 ? -2.993 5.220 23.269 1.00 86.00 99 HIS A O 1
ATOM 806 N N . ARG A 1 100 ? -3.913 4.661 21.321 1.00 85.31 100 ARG A N 1
ATOM 807 C CA . ARG A 1 100 ? -2.661 4.803 20.556 1.00 85.31 100 ARG A CA 1
ATOM 808 C C . ARG A 1 100 ? -2.136 6.240 20.557 1.00 85.31 100 ARG A C 1
ATOM 810 O O . ARG A 1 100 ? -0.928 6.445 20.626 1.00 85.31 100 ARG A O 1
ATOM 817 N N . HIS A 1 101 ? -3.023 7.233 20.532 1.00 84.88 101 HIS A N 1
ATOM 818 C CA . HIS A 1 101 ? -2.638 8.636 20.688 1.00 84.88 101 HIS A CA 1
ATOM 819 C C . HIS A 1 101 ? -2.125 8.954 22.097 1.00 84.88 101 HIS A C 1
ATOM 821 O O . HIS A 1 101 ? -1.117 9.647 22.235 1.00 84.88 101 HIS A O 1
ATOM 827 N N . ALA A 1 102 ? -2.784 8.436 23.138 1.00 83.25 102 ALA A N 1
ATOM 828 C CA . ALA A 1 102 ? -2.351 8.611 24.525 1.00 83.25 102 ALA A CA 1
ATOM 829 C C . ALA A 1 102 ? -1.039 7.861 24.834 1.00 83.25 102 ALA A C 1
ATOM 831 O O . ALA A 1 102 ? -0.230 8.320 25.642 1.00 83.25 102 ALA A O 1
ATOM 832 N N . TYR A 1 103 ? -0.811 6.730 24.163 1.00 79.56 103 TYR A N 1
ATOM 833 C CA . TYR A 1 103 ? 0.337 5.845 24.330 1.00 79.56 103 TYR A CA 1
ATOM 834 C C . TYR A 1 103 ? 1.032 5.620 22.981 1.00 79.56 103 TYR A C 1
ATOM 836 O O . TYR A 1 103 ? 0.991 4.531 22.410 1.00 79.56 103 TYR A O 1
ATOM 844 N N . SER A 1 104 ? 1.697 6.663 22.478 1.00 76.62 104 SER A N 1
ATOM 845 C CA . SER A 1 104 ? 2.388 6.650 21.177 1.00 76.62 104 SER A CA 1
ATOM 846 C C . SER A 1 104 ? 3.616 5.732 21.115 1.00 76.62 104 SER A C 1
ATOM 848 O O . SER A 1 104 ? 4.142 5.472 20.035 1.00 76.62 104 SER A O 1
ATOM 850 N N . ASP A 1 105 ? 4.076 5.237 22.265 1.00 75.25 105 ASP A N 1
ATOM 851 C CA . ASP A 1 105 ? 5.228 4.353 22.400 1.00 75.25 105 ASP A CA 1
ATOM 852 C C . ASP A 1 105 ? 4.834 3.088 23.178 1.00 75.25 105 ASP A C 1
ATOM 854 O O . ASP A 1 105 ? 4.249 3.164 24.260 1.00 75.25 105 ASP A O 1
ATOM 858 N N . CYS A 1 106 ? 5.213 1.919 22.658 1.00 69.31 106 CYS A N 1
ATOM 859 C CA . CYS A 1 106 ? 4.949 0.607 23.256 1.00 69.31 106 CYS A CA 1
ATOM 860 C C . CYS A 1 106 ? 5.845 0.293 24.471 1.00 69.31 106 CYS A C 1
ATOM 862 O O . CYS A 1 106 ? 5.807 -0.814 25.017 1.00 69.31 106 CYS A O 1
ATOM 864 N N . LYS A 1 107 ? 6.702 1.225 24.901 1.00 80.31 107 LYS A N 1
ATOM 865 C CA . LYS A 1 107 ? 7.604 1.017 26.039 1.00 80.31 107 LYS A CA 1
ATOM 866 C C . LYS A 1 107 ? 6.849 0.975 27.368 1.00 80.31 107 LYS A C 1
ATOM 868 O O . LYS A 1 107 ? 6.083 1.869 27.719 1.00 80.31 107 LYS A O 1
ATOM 873 N N . LYS A 1 108 ? 7.199 -0.015 28.196 1.00 73.69 108 LYS A N 1
ATOM 874 C CA . LYS A 1 108 ? 6.640 -0.228 29.545 1.00 73.69 108 LYS A CA 1
ATOM 875 C C . LYS A 1 108 ? 6.680 1.026 30.430 1.00 73.69 108 LYS A C 1
ATOM 877 O O . LYS A 1 108 ? 5.764 1.250 31.209 1.00 73.69 108 LYS A O 1
ATOM 882 N N . HIS A 1 109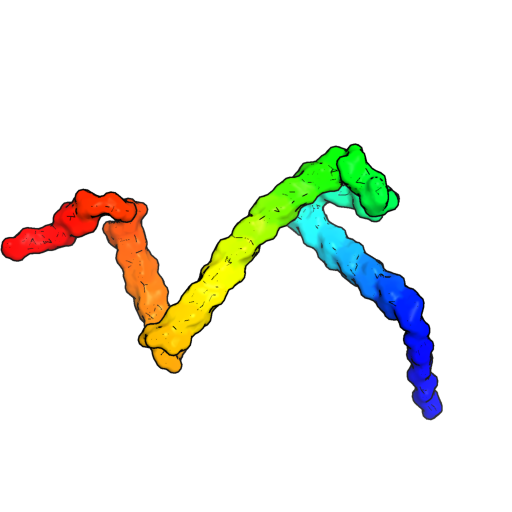 ? 7.715 1.859 30.311 1.00 71.69 109 HIS A N 1
ATOM 883 C CA . HIS A 1 109 ? 7.827 3.079 31.116 1.00 71.69 109 HIS A CA 1
ATOM 884 C C . HIS A 1 109 ? 6.813 4.169 30.719 1.00 71.69 109 HIS A C 1
ATOM 886 O O . HIS A 1 109 ? 6.422 4.956 31.576 1.00 71.69 109 HIS A O 1
ATOM 892 N N . THR A 1 110 ? 6.364 4.208 29.460 1.00 68.50 110 THR A N 1
ATOM 893 C CA . THR A 1 110 ? 5.318 5.128 28.981 1.00 68.50 110 THR A CA 1
ATOM 894 C C . THR A 1 110 ? 3.970 4.777 29.609 1.00 68.50 110 THR A C 1
ATOM 896 O O . THR A 1 110 ? 3.262 5.661 30.083 1.00 68.50 110 THR A O 1
ATOM 899 N N . LEU A 1 111 ? 3.674 3.478 29.738 1.00 68.06 111 LEU A N 1
ATOM 900 C CA . LEU A 1 111 ? 2.469 2.975 30.410 1.00 68.06 111 LEU A CA 1
ATOM 901 C C . LEU A 1 111 ? 2.454 3.285 31.917 1.00 68.06 111 LEU A C 1
ATOM 903 O O . LEU A 1 111 ? 1.395 3.492 32.502 1.00 68.06 111 LEU A O 1
ATOM 907 N N . LEU A 1 112 ? 3.629 3.327 32.552 1.00 69.44 112 LEU A N 1
ATOM 908 C CA . LEU A 1 112 ? 3.758 3.576 33.991 1.00 69.44 112 LEU A CA 1
ATOM 909 C C . LEU A 1 112 ? 3.698 5.068 34.358 1.00 69.44 112 LEU A C 1
ATOM 911 O O . LEU A 1 112 ? 3.243 5.390 35.450 1.00 69.44 112 LEU A O 1
ATOM 915 N N . LYS A 1 113 ? 4.124 5.978 33.470 1.00 63.72 113 LYS A N 1
ATOM 916 C CA . LYS A 1 113 ? 4.166 7.432 33.739 1.00 63.72 113 LYS A CA 1
ATOM 917 C C . LYS A 1 113 ? 2.793 8.105 33.822 1.00 63.72 113 LYS A C 1
ATOM 919 O O . LYS A 1 113 ? 2.678 9.139 34.467 1.00 63.72 113 LYS A O 1
ATOM 924 N N . LEU A 1 114 ? 1.782 7.553 33.154 1.00 60.84 114 LEU A N 1
ATOM 925 C CA . LEU A 1 114 ? 0.436 8.138 33.063 1.00 60.84 114 LEU A CA 1
ATOM 926 C C . LEU A 1 114 ? -0.562 7.525 34.056 1.00 60.84 114 LEU A C 1
ATOM 928 O O . LEU A 1 114 ? -1.708 7.964 34.115 1.00 60.84 114 LEU A O 1
ATOM 932 N N . ARG A 1 115 ? -0.151 6.522 34.846 1.00 59.50 115 ARG A N 1
ATOM 933 C CA . ARG A 1 115 ? -0.986 5.989 35.926 1.00 59.50 115 ARG A CA 1
ATOM 934 C C . ARG A 1 115 ? -1.061 7.047 37.037 1.00 59.50 115 ARG A C 1
ATOM 936 O O . ARG A 1 115 ? -0.009 7.390 37.574 1.00 59.50 115 ARG A O 1
ATOM 943 N N . PRO A 1 116 ? -2.249 7.554 37.416 1.00 59.50 116 PRO A N 1
ATOM 944 C CA . PRO A 1 116 ? -2.360 8.420 38.580 1.00 59.50 116 PRO A CA 1
ATOM 945 C C . PRO A 1 116 ? -1.925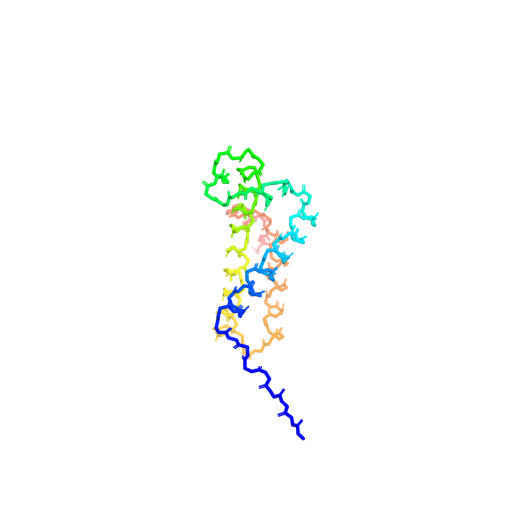 7.619 39.808 1.00 59.50 116 PRO A C 1
ATOM 947 O O . PRO A 1 116 ? -2.415 6.508 40.027 1.00 59.50 116 PRO A O 1
ATOM 950 N N . SER A 1 117 ? -0.985 8.156 40.579 1.00 54.78 117 SER A N 1
ATOM 951 C CA . SER A 1 117 ? -0.637 7.613 41.889 1.00 54.78 117 SER A CA 1
ATOM 952 C C . SER A 1 117 ? -1.848 7.789 42.808 1.00 54.78 117 SER A C 1
ATOM 954 O O . SER A 1 117 ? -2.107 8.898 43.268 1.00 54.78 117 SER A O 1
ATOM 956 N N . THR A 1 118 ? -2.628 6.722 42.990 1.00 48.44 118 THR A N 1
ATOM 957 C CA . THR A 1 118 ? -3.576 6.572 44.110 1.00 48.44 118 THR A CA 1
ATOM 958 C C . THR A 1 118 ? -2.851 6.593 45.439 1.00 48.44 118 THR A C 1
ATOM 960 O O . THR A 1 118 ? -1.779 5.945 45.504 1.00 48.44 118 THR A O 1
#

Organism: Helobdella robusta (NCBI:txid6412)

Secondary structure (DSSP, 8-state):
--------HHHHHHHHHHHHHHHHHHHHHHTT---GGGGS-GGGGGG-HHHHHHHHHHHHHHHHHHHHHHHHHHHHHHHHHH-SSHHHHHHHHHHHHHHHHHT-S--HHHHHHTS---

Foldseek 3Di:
DDPPPPDDPVNVVVVVVVVVLVVVVVVCVVVVAQDPCSVPDPVCLVVDPSSVVVVVVVVVVVVVVVVVVVVVVVLVVCCVPPNVDPVVSVVVVVVVVVVCVQPVDPDPVSVVVPDPDD